Protein AF-A0A9N9KKI7-F1 (afdb_monomer)

Sequence (75 aa):
MEGKALKGANEVASIIHLFLTSIAGDAKKIRLWANNCGGQNKNTCLLWYFLWTCHTQIFQEIEYRFQIKGHTRNS

Foldseek 3Di:
DPPDPPDFQVRLLVVVVCCLPPPCPQAQEDEAEDEPDCGHQVDPVNVVVVVVCCVVSVHVYYHYHYDDPDPDPPD

Solvent-accessible surface area (backbone atoms only — not comparable to full-atom values): 4662 Å² total; per-residue (Å²): 131,84,76,80,70,93,56,49,40,64,56,47,44,52,52,52,50,51,42,57,73,73,65,48,66,87,57,41,65,49,81,45,81,39,65,71,42,52,72,39,64,62,37,70,67,55,53,51,49,55,51,49,38,39,73,71,60,66,24,80,42,78,46,80,44,64,48,75,87,84,77,77,79,87,120

Mean predicted aligned error: 7.78 Å

InterPro domains:
  IPR057191 Domain of unknown function DUF7869 [PF25273] (11-73)

Structure (mmCIF, N/CA/C/O backbone):
dat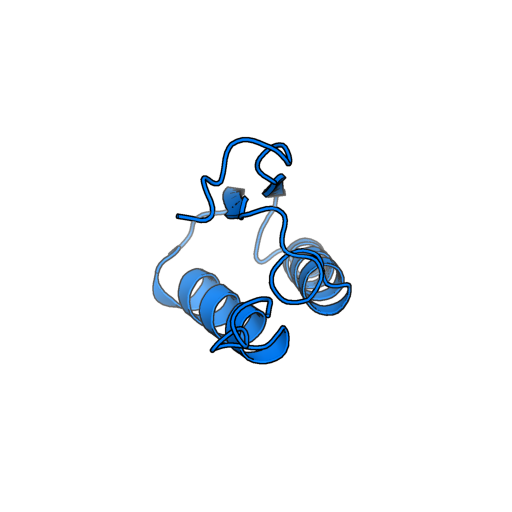a_AF-A0A9N9KKI7-F1
#
_entry.id   AF-A0A9N9KKI7-F1
#
loop_
_atom_site.group_PDB
_atom_site.id
_atom_site.type_symbol
_atom_site.label_atom_id
_atom_site.label_alt_id
_atom_site.label_comp_id
_atom_site.label_asym_id
_atom_site.label_entity_id
_atom_site.label_seq_id
_atom_site.pdbx_PDB_ins_code
_atom_site.Cartn_x
_atom_site.Cartn_y
_atom_site.Cartn_z
_atom_site.occupancy
_atom_site.B_iso_or_equiv
_atom_site.auth_seq_id
_atom_site.auth_comp_id
_atom_site.auth_asym_id
_atom_site.auth_atom_id
_atom_site.pdbx_PDB_model_num
ATOM 1 N N . MET A 1 1 ? 22.608 6.249 -18.761 1.00 35.31 1 MET A N 1
ATOM 2 C CA . MET A 1 1 ? 22.702 5.444 -17.526 1.00 35.31 1 MET A CA 1
ATOM 3 C C . MET A 1 1 ? 21.512 5.819 -16.667 1.00 35.31 1 MET A C 1
ATOM 5 O O . MET A 1 1 ? 21.441 6.962 -16.238 1.00 35.31 1 MET A O 1
ATOM 9 N N . GLU A 1 2 ? 20.533 4.925 -16.521 1.00 38.16 2 GLU A N 1
ATOM 10 C CA . GLU A 1 2 ? 19.417 5.148 -15.596 1.00 38.16 2 GLU A CA 1
ATOM 11 C C . GLU A 1 2 ? 19.984 5.309 -14.183 1.00 38.16 2 GLU A C 1
ATOM 13 O O . GLU A 1 2 ? 20.806 4.504 -13.739 1.00 38.16 2 GLU A O 1
ATOM 18 N N . GLY A 1 3 ? 19.612 6.407 -13.522 1.00 40.81 3 GLY A N 1
ATOM 19 C CA . GLY A 1 3 ? 20.096 6.744 -12.192 1.00 40.81 3 GLY A CA 1
ATOM 20 C C . GLY A 1 3 ? 19.860 5.578 -11.243 1.00 40.81 3 GLY A C 1
ATOM 21 O O . GLY A 1 3 ? 18.740 5.084 -11.121 1.00 40.81 3 GLY A O 1
ATOM 22 N N . LYS A 1 4 ? 20.930 5.129 -10.586 1.00 41.53 4 LYS A N 1
ATOM 23 C CA . LYS A 1 4 ? 20.880 4.128 -9.524 1.00 41.53 4 LYS A CA 1
ATOM 24 C C . LYS A 1 4 ? 19.816 4.576 -8.521 1.00 41.53 4 LYS A C 1
ATOM 26 O O . LYS A 1 4 ? 20.000 5.574 -7.828 1.00 41.53 4 LYS A O 1
ATOM 31 N N . ALA A 1 5 ? 18.680 3.885 -8.509 1.00 51.72 5 ALA A N 1
ATOM 32 C CA . ALA A 1 5 ? 17.592 4.153 -7.587 1.00 51.72 5 ALA A CA 1
ATOM 33 C C . ALA A 1 5 ? 18.157 4.115 -6.159 1.00 51.72 5 ALA A C 1
ATOM 35 O O . ALA A 1 5 ? 18.588 3.065 -5.694 1.00 51.72 5 ALA A O 1
ATOM 36 N N . LEU A 1 6 ? 18.194 5.264 -5.476 1.00 54.56 6 LEU A N 1
ATOM 37 C CA . LEU A 1 6 ? 18.808 5.411 -4.145 1.00 54.56 6 LEU A CA 1
ATOM 38 C C . LEU A 1 6 ? 18.116 4.5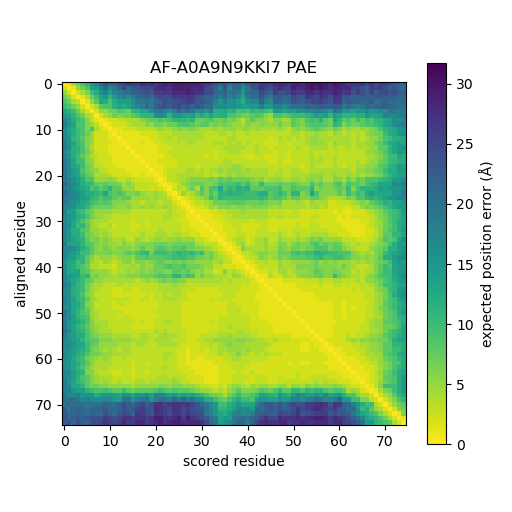71 -3.054 1.00 54.56 6 LEU A C 1
ATOM 40 O O . LEU A 1 6 ? 18.610 4.488 -1.936 1.00 54.56 6 LEU A O 1
ATOM 44 N N . LYS A 1 7 ? 16.957 3.980 -3.366 1.00 62.41 7 LYS A N 1
ATOM 45 C CA . LYS A 1 7 ? 16.138 3.145 -2.483 1.00 62.41 7 LYS A CA 1
ATOM 46 C C . LYS A 1 7 ? 15.610 1.961 -3.287 1.00 62.41 7 LYS A C 1
ATOM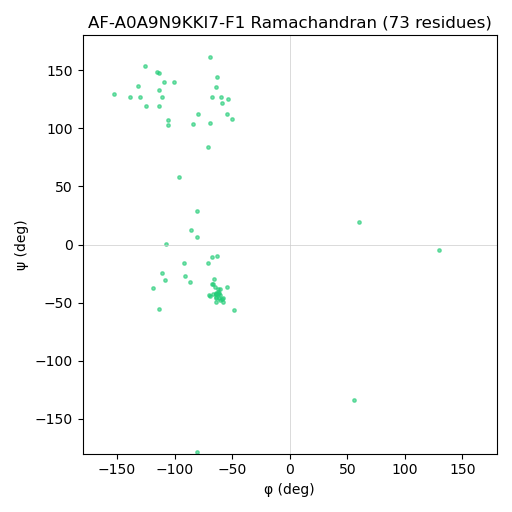 48 O O . LYS A 1 7 ? 15.026 2.183 -4.351 1.00 62.41 7 LYS A O 1
ATOM 53 N N . GLY A 1 8 ? 15.820 0.742 -2.810 1.00 68.94 8 GLY A N 1
ATOM 54 C CA . GLY A 1 8 ? 15.256 -0.469 -3.394 1.00 68.94 8 GLY A CA 1
ATOM 55 C C . GLY A 1 8 ? 13.802 -0.699 -2.976 1.00 68.94 8 GLY A C 1
ATOM 56 O O . GLY A 1 8 ? 13.189 0.091 -2.256 1.00 68.94 8 GLY A O 1
ATOM 57 N N . ALA A 1 9 ? 13.235 -1.805 -3.457 1.00 71.94 9 ALA A N 1
ATOM 58 C CA . ALA A 1 9 ? 11.877 -2.245 -3.138 1.00 71.94 9 ALA A CA 1
ATOM 59 C C . ALA A 1 9 ? 11.616 -2.370 -1.624 1.00 71.94 9 ALA A C 1
ATOM 61 O O . ALA A 1 9 ? 10.522 -2.049 -1.155 1.00 71.94 9 ALA A O 1
ATOM 62 N N . ASN A 1 10 ? 12.624 -2.810 -0.865 1.00 76.25 10 ASN A N 1
ATOM 63 C CA . ASN A 1 10 ? 12.516 -3.039 0.574 1.00 76.25 10 ASN A CA 1
ATOM 64 C C . ASN A 1 10 ? 12.398 -1.719 1.340 1.00 76.25 10 ASN A C 1
ATOM 66 O O . ASN A 1 10 ? 11.540 -1.577 2.205 1.00 76.25 10 ASN A O 1
ATOM 70 N N . GLU A 1 11 ? 13.195 -0.722 0.970 1.00 82.44 11 GLU A N 1
ATOM 71 C CA . GLU A 1 11 ? 13.173 0.603 1.581 1.00 82.44 11 GLU A CA 1
ATOM 72 C C . GLU A 1 11 ? 11.838 1.313 1.330 1.00 82.44 11 GLU A C 1
ATOM 74 O O . GLU A 1 11 ? 11.324 1.996 2.218 1.00 82.44 11 GLU A O 1
ATOM 79 N N . VAL A 1 12 ? 11.242 1.128 0.145 1.00 85.00 12 VAL A N 1
ATOM 80 C CA . VAL A 1 12 ? 9.894 1.640 -0.151 1.00 85.00 12 VAL A CA 1
ATOM 81 C C . VAL A 1 12 ? 8.852 0.965 0.741 1.00 85.00 12 VAL A C 1
ATOM 83 O O . VAL A 1 12 ? 8.027 1.660 1.335 1.00 85.00 12 VAL A O 1
ATOM 86 N N . ALA A 1 13 ? 8.905 -0.361 0.884 1.00 84.50 13 ALA A N 1
ATOM 87 C CA . ALA A 1 13 ? 7.990 -1.101 1.751 1.00 84.50 13 ALA A CA 1
ATOM 88 C C . ALA A 1 13 ? 8.093 -0.662 3.217 1.00 84.50 13 ALA A C 1
ATOM 90 O O . ALA A 1 13 ? 7.066 -0.411 3.846 1.00 84.50 13 ALA A O 1
ATOM 91 N N . SER A 1 14 ? 9.308 -0.478 3.741 1.00 86.25 14 SER A N 1
ATOM 92 C CA . SER A 1 14 ? 9.518 0.001 5.111 1.00 86.25 14 SER A CA 1
ATOM 93 C C . SER A 1 14 ? 8.956 1.406 5.338 1.00 86.25 14 SER A C 1
ATOM 95 O O . SER A 1 14 ? 8.309 1.64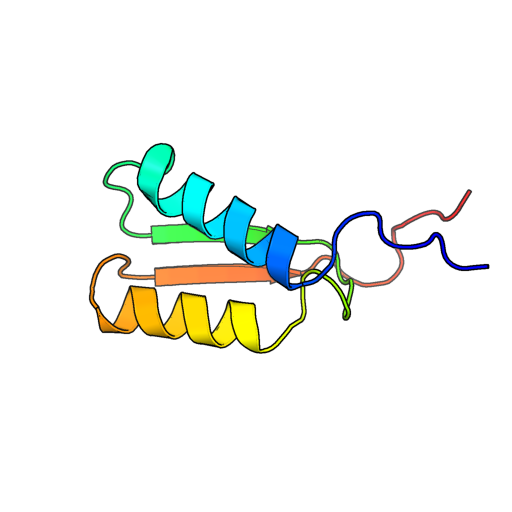7 6.356 1.00 86.25 14 SER A O 1
ATOM 97 N N . ILE A 1 15 ? 9.149 2.331 4.391 1.00 87.31 15 ILE A N 1
ATOM 98 C CA . ILE A 1 15 ? 8.611 3.699 4.499 1.00 87.31 15 ILE A CA 1
ATOM 99 C C . ILE A 1 15 ? 7.081 3.691 4.444 1.00 87.31 15 ILE A C 1
ATOM 101 O O . ILE A 1 15 ? 6.435 4.387 5.227 1.00 87.31 15 ILE A O 1
ATOM 105 N N . ILE A 1 16 ? 6.495 2.897 3.546 1.00 87.38 16 ILE A N 1
ATOM 106 C CA . ILE A 1 16 ? 5.039 2.761 3.452 1.00 87.38 16 ILE A CA 1
ATOM 107 C C . ILE A 1 16 ? 4.478 2.147 4.736 1.00 87.38 16 ILE A C 1
ATOM 109 O O . ILE A 1 16 ? 3.486 2.648 5.256 1.00 87.38 16 ILE A O 1
ATOM 113 N N . HIS A 1 17 ? 5.123 1.119 5.288 1.00 87.75 17 HIS A N 1
ATOM 114 C CA . HIS A 1 17 ? 4.716 0.534 6.561 1.00 87.75 17 HIS A CA 1
ATOM 115 C C . HIS A 1 17 ? 4.719 1.572 7.687 1.00 87.75 17 HIS A C 1
ATOM 117 O O . HIS A 1 17 ? 3.703 1.730 8.358 1.00 87.75 17 HIS A O 1
ATOM 123 N N . LEU A 1 18 ? 5.810 2.331 7.836 1.00 88.62 18 LEU A N 1
ATOM 124 C CA . LEU A 1 18 ? 5.915 3.392 8.839 1.00 88.62 18 LEU A CA 1
ATOM 125 C C . LEU A 1 18 ? 4.808 4.444 8.680 1.00 88.62 18 LEU A C 1
ATOM 127 O O . LEU A 1 18 ? 4.170 4.824 9.659 1.00 88.62 18 LEU A O 1
ATOM 131 N N . PHE A 1 19 ? 4.553 4.902 7.452 1.00 87.19 19 PHE A N 1
ATOM 132 C CA . PHE A 1 19 ? 3.483 5.862 7.180 1.00 87.19 19 PHE A CA 1
ATOM 133 C C . PHE A 1 19 ? 2.115 5.317 7.610 1.00 87.19 19 PHE A C 1
ATOM 135 O O . PHE A 1 19 ? 1.356 5.999 8.297 1.00 87.19 19 PHE A O 1
ATOM 142 N N . LEU A 1 20 ? 1.815 4.073 7.240 1.00 83.94 20 LEU A N 1
ATOM 143 C CA . LEU A 1 20 ? 0.529 3.444 7.516 1.00 83.94 20 LEU A CA 1
ATOM 144 C C . LEU A 1 20 ? 0.298 3.179 9.007 1.00 83.94 20 LEU A C 1
ATOM 146 O O . LEU A 1 20 ? -0.837 3.275 9.457 1.00 83.94 20 LEU A O 1
ATOM 150 N N . THR A 1 21 ? 1.341 2.859 9.773 1.00 82.62 21 THR A N 1
ATOM 151 C CA . THR A 1 21 ? 1.205 2.541 11.204 1.00 82.62 21 THR A CA 1
ATOM 152 C C . THR A 1 21 ? 1.352 3.750 12.117 1.00 82.62 21 THR A C 1
ATOM 154 O O . THR A 1 21 ? 0.801 3.743 13.212 1.00 82.62 21 THR A O 1
ATOM 157 N N . SER A 1 22 ? 2.091 4.778 11.693 1.00 83.19 22 SER A N 1
ATOM 158 C CA . SER A 1 22 ? 2.445 5.912 12.561 1.00 83.19 22 SER A CA 1
ATOM 159 C C . SER A 1 22 ? 1.759 7.219 12.180 1.00 83.19 22 SER A C 1
ATOM 161 O O . SER A 1 22 ? 1.635 8.103 13.021 1.00 83.19 22 SER A O 1
ATOM 163 N N . ILE A 1 23 ? 1.345 7.373 10.918 1.00 80.25 23 ILE A N 1
ATOM 164 C CA . ILE A 1 23 ? 0.852 8.656 10.389 1.00 80.25 23 ILE A CA 1
ATOM 165 C C . ILE A 1 23 ? -0.597 8.552 9.915 1.00 80.25 23 ILE A C 1
ATOM 167 O O . ILE A 1 23 ? -1.370 9.481 10.125 1.00 80.25 23 ILE A O 1
ATOM 171 N N . ALA A 1 24 ? -0.995 7.429 9.311 1.00 77.94 24 ALA A N 1
ATOM 172 C CA . ALA A 1 24 ? -2.353 7.259 8.792 1.00 77.94 24 ALA A CA 1
ATOM 173 C C . ALA A 1 24 ? -3.441 7.192 9.888 1.00 77.94 24 ALA A C 1
ATOM 175 O O . ALA A 1 24 ? -4.625 7.291 9.567 1.00 77.94 24 ALA A O 1
ATOM 176 N N . GLY A 1 25 ? -3.056 7.069 11.166 1.00 78.94 25 GLY A N 1
ATOM 177 C CA . GLY A 1 25 ? -3.980 7.033 12.301 1.00 78.94 25 GLY A CA 1
ATOM 178 C C . GLY A 1 25 ? -5.023 5.923 12.154 1.00 78.94 25 GLY A C 1
ATOM 179 O O . GLY A 1 25 ? -4.696 4.809 11.752 1.00 78.94 25 GLY A O 1
ATOM 180 N N . ASP A 1 26 ? -6.292 6.249 12.415 1.00 81.69 26 ASP A N 1
ATOM 181 C CA . ASP A 1 26 ? -7.423 5.314 12.305 1.00 81.69 26 ASP A CA 1
ATOM 182 C C . ASP A 1 26 ? -8.024 5.220 10.890 1.00 81.69 26 ASP A C 1
ATOM 184 O O . ASP A 1 26 ? -9.117 4.673 10.702 1.00 81.69 26 ASP A O 1
ATOM 188 N N . ALA A 1 27 ? -7.348 5.761 9.870 1.00 85.94 27 ALA A N 1
ATOM 189 C CA . ALA A 1 27 ? -7.848 5.716 8.502 1.00 85.94 27 ALA A CA 1
ATOM 190 C C . ALA A 1 27 ? -8.055 4.263 8.049 1.00 85.94 27 ALA A C 1
ATOM 192 O O . ALA A 1 27 ? -7.124 3.468 8.006 1.00 85.94 27 ALA A O 1
ATOM 193 N N . LYS A 1 28 ? -9.284 3.910 7.659 1.00 89.06 28 LYS A N 1
ATOM 194 C CA . LYS A 1 28 ? -9.616 2.565 7.153 1.00 89.06 28 LYS A CA 1
ATOM 195 C C . LYS A 1 28 ? -9.514 2.433 5.640 1.00 89.06 28 LYS A C 1
ATOM 197 O O . LYS A 1 28 ? -9.469 1.316 5.133 1.00 89.06 28 LYS A O 1
ATOM 202 N N . LYS A 1 29 ? -9.463 3.553 4.922 1.00 92.56 29 LYS A N 1
ATOM 203 C CA . LYS A 1 29 ? -9.365 3.593 3.462 1.00 92.56 29 LYS A CA 1
ATOM 204 C C . LYS A 1 29 ? -8.242 4.519 3.052 1.00 92.56 29 LYS A C 1
ATOM 206 O O . LYS A 1 29 ? -8.215 5.669 3.490 1.00 92.56 29 LYS A O 1
ATOM 211 N N . ILE A 1 30 ? -7.325 4.030 2.224 1.00 91.06 30 ILE A N 1
ATOM 212 C CA . ILE A 1 30 ? -6.132 4.787 1.841 1.00 91.06 30 ILE A CA 1
ATOM 213 C C . ILE A 1 30 ? -5.938 4.741 0.334 1.00 91.06 30 ILE A C 1
ATOM 215 O O . ILE A 1 30 ? -6.046 3.695 -0.301 1.00 91.06 30 ILE A O 1
ATOM 219 N N . ARG A 1 31 ? -5.608 5.904 -0.230 1.00 92.88 31 ARG A N 1
ATOM 220 C CA . ARG A 1 31 ? -5.240 6.075 -1.632 1.00 92.88 31 ARG A CA 1
ATOM 221 C C . ARG A 1 31 ? -3.780 6.492 -1.723 1.00 92.88 31 ARG A C 1
ATOM 223 O O . ARG A 1 31 ? -3.403 7.551 -1.227 1.00 92.88 31 ARG A O 1
ATOM 230 N N . LEU A 1 32 ? -2.975 5.670 -2.381 1.00 90.75 32 LEU A N 1
ATOM 231 C CA . LEU A 1 32 ? -1.545 5.881 -2.572 1.00 90.75 32 LEU A CA 1
ATOM 232 C C . LEU A 1 32 ? -1.254 6.113 -4.056 1.00 90.75 32 LEU A C 1
ATOM 234 O O . LEU A 1 32 ? -1.710 5.358 -4.913 1.00 90.75 32 LEU A O 1
ATOM 238 N N . TRP A 1 33 ? -0.458 7.138 -4.354 1.00 90.06 33 TRP A N 1
ATOM 239 C CA . TRP A 1 33 ? 0.020 7.429 -5.704 1.00 90.06 33 TRP A CA 1
ATOM 240 C C . TRP A 1 33 ? 1.517 7.161 -5.787 1.00 90.06 33 TRP A C 1
ATOM 242 O O . TRP A 1 33 ? 2.291 7.707 -5.003 1.00 90.06 33 TRP A O 1
ATOM 252 N N . ALA A 1 34 ? 1.930 6.351 -6.755 1.00 87.94 34 ALA A N 1
ATOM 253 C CA . ALA A 1 34 ? 3.330 6.046 -7.003 1.00 87.94 34 ALA A CA 1
ATOM 254 C C . ALA A 1 34 ? 3.738 6.328 -8.450 1.00 87.94 34 ALA A C 1
ATOM 256 O O . ALA A 1 34 ? 2.938 6.267 -9.389 1.00 87.94 34 ALA A O 1
ATOM 257 N N . ASN A 1 35 ? 5.027 6.610 -8.642 1.00 85.38 35 ASN A N 1
ATOM 258 C CA . ASN A 1 35 ? 5.606 6.628 -9.978 1.00 85.38 35 ASN A CA 1
ATOM 259 C C . ASN A 1 35 ? 5.655 5.191 -10.553 1.00 85.38 35 ASN A C 1
ATOM 261 O O . ASN A 1 35 ? 5.576 4.197 -9.829 1.00 85.38 35 ASN A O 1
ATOM 265 N N . ASN A 1 36 ? 5.785 5.063 -11.872 1.00 83.19 36 ASN A N 1
ATOM 266 C CA . ASN A 1 36 ? 5.708 3.779 -12.583 1.00 83.19 36 ASN A CA 1
ATOM 267 C C . ASN A 1 36 ? 7.014 2.950 -12.530 1.00 83.19 36 ASN A C 1
ATOM 269 O O . ASN A 1 36 ? 7.335 2.215 -13.464 1.00 83.19 36 ASN A O 1
ATOM 273 N N . CYS A 1 37 ? 7.816 3.099 -11.476 1.00 81.06 37 CYS A N 1
ATOM 274 C CA . CYS A 1 37 ? 9.103 2.420 -11.370 1.00 81.06 37 CYS A CA 1
ATOM 275 C C . CYS A 1 37 ? 8.921 0.957 -10.929 1.00 81.06 37 CYS A C 1
ATOM 277 O O . CYS A 1 37 ? 8.555 0.691 -9.782 1.00 81.06 37 CYS A O 1
ATOM 279 N N . GLY A 1 38 ? 9.221 0.021 -11.837 1.00 73.44 38 GLY A N 1
ATOM 280 C CA . GLY A 1 38 ? 9.227 -1.433 -11.611 1.00 73.44 38 GLY A CA 1
ATOM 281 C C . GLY A 1 38 ? 9.977 -1.850 -10.349 1.00 73.44 38 GLY A C 1
ATOM 282 O O . GLY A 1 38 ? 9.412 -2.461 -9.450 1.00 73.44 38 GLY A O 1
ATOM 283 N N . GLY A 1 39 ? 11.248 -1.457 -10.262 1.00 72.62 39 GLY A N 1
ATOM 284 C CA . GLY A 1 39 ? 12.144 -1.900 -9.191 1.00 72.62 39 GLY A CA 1
ATOM 285 C C . GLY A 1 39 ? 11.840 -1.325 -7.807 1.00 72.62 39 GLY A C 1
ATOM 286 O O . GLY A 1 39 ? 12.342 -1.847 -6.819 1.00 72.62 39 GLY A O 1
ATOM 287 N N . GLN A 1 40 ? 11.035 -0.264 -7.716 1.00 77.06 40 GLN A N 1
ATOM 288 C CA . GLN A 1 40 ? 10.770 0.430 -6.452 1.00 77.06 40 GLN A CA 1
ATOM 289 C C . GLN A 1 40 ? 9.317 0.276 -6.015 1.00 77.06 40 GLN A C 1
ATOM 291 O O . GLN A 1 40 ? 9.046 -0.210 -4.923 1.00 77.06 40 GLN A O 1
ATOM 296 N N . ASN A 1 41 ? 8.386 0.654 -6.887 1.00 82.94 41 ASN A N 1
ATOM 297 C CA . ASN A 1 41 ? 6.980 0.837 -6.540 1.00 82.94 41 ASN A CA 1
ATOM 298 C C . ASN A 1 41 ? 6.082 -0.258 -7.128 1.00 82.94 41 ASN A C 1
ATOM 300 O O . ASN A 1 41 ? 5.088 -0.643 -6.525 1.00 82.94 41 ASN A O 1
ATOM 304 N N . LYS A 1 42 ? 6.444 -0.823 -8.283 1.00 81.75 42 LYS A N 1
ATOM 305 C CA . LYS A 1 42 ? 5.737 -1.960 -8.895 1.00 81.75 42 LYS A CA 1
ATOM 306 C C . LYS A 1 42 ? 6.403 -3.287 -8.544 1.00 81.75 42 LYS A C 1
ATOM 308 O O . LYS A 1 42 ? 6.812 -4.037 -9.425 1.00 81.75 42 LYS A O 1
ATOM 313 N N . ASN A 1 43 ? 6.506 -3.568 -7.249 1.00 82.75 43 ASN A N 1
ATOM 314 C CA . ASN A 1 43 ? 7.081 -4.815 -6.764 1.00 82.75 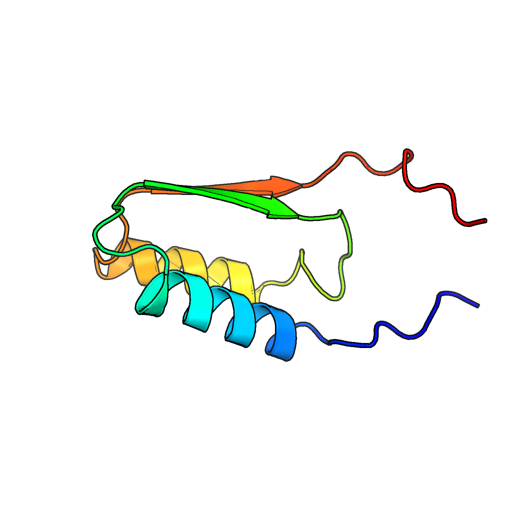43 ASN A CA 1
ATOM 315 C C . ASN A 1 43 ? 6.023 -5.691 -6.068 1.00 82.75 43 ASN A C 1
ATOM 317 O O . ASN A 1 43 ? 5.088 -5.195 -5.438 1.00 82.75 43 ASN A O 1
ATOM 321 N N . THR A 1 44 ? 6.182 -7.010 -6.186 1.00 86.25 44 THR A N 1
ATOM 322 C CA . THR A 1 44 ? 5.240 -8.004 -5.649 1.00 86.25 44 THR A CA 1
ATOM 323 C C . THR A 1 44 ? 5.185 -8.003 -4.119 1.00 86.25 44 THR A C 1
ATOM 325 O O . THR A 1 44 ? 4.134 -8.278 -3.550 1.00 86.25 44 THR A O 1
ATOM 328 N N . CYS A 1 45 ? 6.282 -7.646 -3.444 1.00 86.38 45 CYS A N 1
ATOM 329 C CA . CYS A 1 45 ? 6.342 -7.562 -1.982 1.00 86.38 45 CYS A CA 1
ATOM 330 C C . CYS A 1 45 ? 5.352 -6.517 -1.433 1.00 86.38 45 CYS A C 1
ATOM 332 O O . CYS A 1 45 ? 4.571 -6.826 -0.538 1.00 86.38 45 CYS A O 1
ATOM 334 N N . LEU A 1 46 ? 5.300 -5.321 -2.032 1.00 88.12 46 LEU A N 1
ATOM 335 C CA . LEU A 1 46 ? 4.343 -4.269 -1.674 1.00 88.12 46 LEU A CA 1
ATOM 336 C C . LEU A 1 46 ? 2.892 -4.703 -1.889 1.00 88.12 46 LEU A C 1
ATOM 338 O O . LEU A 1 46 ? 2.044 -4.436 -1.043 1.00 88.12 46 LEU A O 1
ATOM 342 N N . LEU A 1 47 ? 2.607 -5.392 -2.996 1.00 89.88 47 LEU A N 1
ATOM 343 C CA . LEU A 1 47 ? 1.259 -5.895 -3.274 1.00 89.88 47 LEU A CA 1
ATOM 344 C C . LEU A 1 47 ? 0.818 -6.934 -2.235 1.00 89.88 47 LEU A C 1
ATOM 346 O O . LEU A 1 47 ? -0.292 -6.834 -1.717 1.00 89.88 47 LEU A O 1
ATOM 350 N N . TRP A 1 48 ? 1.689 -7.887 -1.886 1.00 92.06 48 TRP A N 1
ATOM 351 C CA . TRP A 1 48 ? 1.413 -8.855 -0.818 1.00 92.06 48 TRP A CA 1
ATOM 352 C C . TRP A 1 48 ? 1.225 -8.185 0.535 1.00 92.06 48 TRP A C 1
ATOM 354 O O . TRP A 1 48 ? 0.315 -8.548 1.277 1.00 92.06 48 TRP A O 1
ATOM 364 N N . TYR A 1 49 ? 2.048 -7.186 0.839 1.00 90.81 49 TYR A N 1
ATOM 365 C CA . TYR A 1 49 ? 1.923 -6.413 2.062 1.00 90.81 49 TYR A CA 1
ATOM 366 C C . TYR A 1 49 ? 0.562 -5.701 2.145 1.00 90.81 49 TYR A C 1
ATOM 368 O O . TYR A 1 49 ? -0.127 -5.838 3.153 1.00 90.81 49 TYR A O 1
ATOM 376 N N . PHE A 1 50 ? 0.115 -5.021 1.082 1.00 92.06 50 PHE A N 1
ATOM 377 C CA . PHE A 1 50 ? -1.216 -4.398 1.049 1.00 92.06 50 PHE A CA 1
ATOM 378 C C . PHE A 1 50 ? -2.353 -5.413 1.161 1.00 92.06 50 PHE A C 1
ATOM 380 O O . PHE A 1 50 ? -3.349 -5.160 1.835 1.00 92.06 50 PHE A O 1
ATOM 387 N N . LEU A 1 51 ? -2.214 -6.576 0.527 1.00 93.75 51 LEU A N 1
ATOM 388 C CA . LEU A 1 51 ? -3.212 -7.632 0.649 1.00 93.75 51 LEU A CA 1
ATOM 389 C C . LEU A 1 51 ? -3.302 -8.147 2.091 1.00 93.75 51 LEU A C 1
ATOM 391 O O . LEU A 1 51 ? -4.403 -8.328 2.610 1.00 93.75 51 LEU A O 1
ATOM 395 N N . TRP A 1 52 ? -2.160 -8.343 2.752 1.00 93.38 52 TRP A N 1
ATOM 396 C CA . TRP A 1 52 ? -2.099 -8.793 4.141 1.00 93.38 52 TRP A CA 1
ATOM 397 C C . TRP A 1 52 ? -2.721 -7.781 5.109 1.00 93.38 52 TRP A C 1
ATOM 399 O O . TRP A 1 52 ? -3.473 -8.180 6.002 1.00 93.38 52 TRP A O 1
ATOM 409 N N . THR A 1 53 ? -2.480 -6.480 4.927 1.00 90.75 53 THR A N 1
ATOM 410 C CA . THR A 1 53 ? -3.079 -5.454 5.798 1.00 90.75 53 THR A CA 1
ATOM 411 C C . THR A 1 53 ? -4.598 -5.363 5.635 1.00 90.75 53 THR A C 1
ATOM 413 O O . THR A 1 53 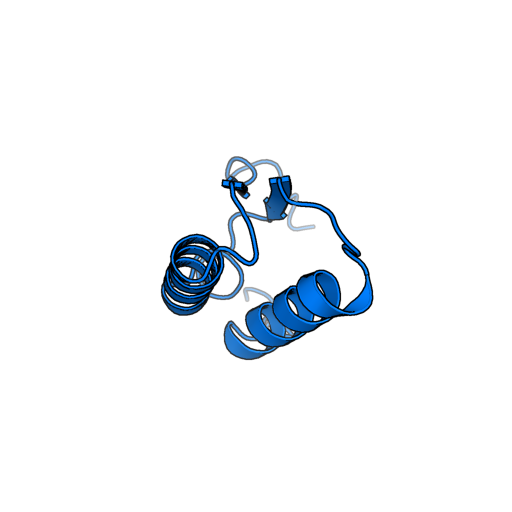? -5.307 -5.153 6.621 1.00 90.75 53 THR A O 1
ATOM 416 N N . CYS A 1 54 ? -5.120 -5.583 4.425 1.00 92.19 54 CYS A N 1
ATOM 417 C CA . CYS A 1 54 ? -6.560 -5.714 4.202 1.00 92.19 54 CYS A CA 1
ATOM 418 C C . CYS A 1 54 ? -7.119 -7.006 4.816 1.00 92.19 54 CYS A C 1
ATOM 420 O O . CYS A 1 54 ? -8.148 -6.995 5.491 1.00 92.19 54 CYS A O 1
ATOM 422 N N . HIS A 1 55 ? -6.427 -8.132 4.629 1.00 94.31 55 HIS A N 1
ATOM 423 C CA . HIS A 1 55 ? -6.851 -9.426 5.167 1.00 94.31 55 HIS A CA 1
ATOM 424 C C . HIS A 1 55 ? -6.934 -9.417 6.702 1.00 94.31 55 HIS A C 1
ATOM 426 O O . HIS A 1 55 ? -7.882 -9.943 7.275 1.00 94.31 55 HIS A O 1
ATOM 432 N N . THR A 1 56 ? -5.992 -8.744 7.362 1.00 91.56 56 THR A N 1
ATOM 433 C CA . THR A 1 56 ? -5.956 -8.571 8.825 1.00 91.56 56 THR A CA 1
ATOM 434 C C . THR A 1 56 ? -6.871 -7.456 9.343 1.00 91.56 56 THR A C 1
ATOM 436 O O . THR A 1 56 ? -6.852 -7.158 10.534 1.00 91.56 56 THR A O 1
ATOM 439 N N . GLN A 1 57 ? -7.693 -6.848 8.476 1.00 89.31 57 GLN A N 1
ATOM 440 C CA . GLN A 1 57 ? -8.654 -5.788 8.818 1.00 89.31 57 GLN A CA 1
ATOM 441 C C . GLN A 1 57 ? -8.012 -4.524 9.420 1.00 89.31 57 GLN A C 1
ATOM 443 O O . GLN A 1 57 ? -8.691 -3.695 10.038 1.00 89.31 57 GLN A O 1
ATOM 448 N N . ILE A 1 58 ? -6.705 -4.334 9.206 1.00 87.94 58 ILE A N 1
ATOM 449 C CA . ILE A 1 58 ? -6.014 -3.087 9.552 1.00 87.94 58 ILE A CA 1
ATOM 450 C C . ILE A 1 58 ? -6.596 -1.966 8.684 1.00 87.94 58 ILE A C 1
ATOM 452 O O . ILE A 1 58 ? -7.061 -0.949 9.207 1.00 87.94 58 ILE A O 1
ATOM 456 N N . PHE A 1 59 ? -6.672 -2.221 7.374 1.00 90.25 59 PHE A N 1
ATOM 457 C CA . PHE A 1 59 ? -7.365 -1.387 6.395 1.00 90.25 59 PHE A CA 1
ATOM 458 C C . PHE A 1 59 ? -8.539 -2.152 5.781 1.00 90.25 59 PHE A C 1
ATOM 460 O O . PHE A 1 59 ? -8.502 -3.369 5.644 1.00 90.25 59 PHE A O 1
ATOM 467 N N . GLN A 1 60 ? -9.593 -1.435 5.407 1.00 92.62 60 GLN A N 1
ATOM 468 C CA . GLN A 1 60 ? -10.712 -1.982 4.638 1.00 92.62 60 GLN A CA 1
ATOM 469 C C . GLN A 1 60 ? -10.439 -1.913 3.135 1.00 92.62 60 GLN A C 1
ATOM 471 O O . GLN A 1 60 ? -10.915 -2.753 2.378 1.00 92.62 60 GLN A O 1
ATOM 476 N N . GLU A 1 61 ? -9.698 -0.893 2.697 1.00 93.50 61 GLU A N 1
ATOM 477 C CA . GLU A 1 61 ? -9.478 -0.626 1.280 1.00 93.50 61 GLU A CA 1
ATOM 478 C C . GLU A 1 61 ? -8.148 0.103 1.067 1.00 93.50 61 GLU A C 1
ATOM 480 O O . GLU A 1 61 ? -7.878 1.127 1.704 1.00 93.50 61 GLU A O 1
ATOM 485 N N . ILE A 1 62 ? -7.331 -0.407 0.145 1.00 93.31 62 ILE A N 1
ATOM 486 C CA . ILE A 1 62 ? -6.111 0.258 -0.315 1.00 93.31 62 ILE A CA 1
ATOM 487 C C . ILE A 1 62 ? -6.183 0.403 -1.828 1.00 93.31 62 ILE A C 1
ATOM 489 O O . ILE A 1 62 ? -6.227 -0.579 -2.567 1.00 93.31 62 ILE A O 1
ATOM 493 N N . GLU A 1 63 ? -6.146 1.645 -2.286 1.00 94.62 63 GLU A N 1
ATOM 494 C CA . GLU A 1 63 ? -6.134 1.983 -3.698 1.00 94.62 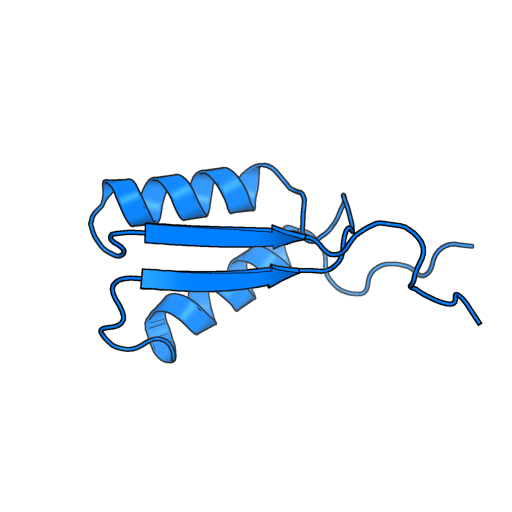63 GLU A CA 1
ATOM 495 C C . GLU A 1 63 ? -4.727 2.449 -4.092 1.00 94.62 63 GLU A C 1
ATOM 497 O O . GLU A 1 63 ? -4.295 3.545 -3.725 1.00 94.62 63 GLU A O 1
ATOM 502 N N . TYR A 1 64 ? -3.994 1.606 -4.825 1.00 92.75 64 TYR A N 1
ATOM 503 C CA . TYR A 1 64 ? -2.618 1.891 -5.234 1.00 92.75 64 TYR A CA 1
ATOM 504 C C . TYR A 1 64 ? -2.542 2.262 -6.717 1.00 92.75 64 TYR A C 1
ATOM 506 O O . TYR A 1 64 ? -2.637 1.407 -7.599 1.00 92.75 64 TYR A O 1
ATOM 514 N N . ARG A 1 65 ? -2.399 3.561 -7.000 1.00 92.06 65 ARG A N 1
ATOM 515 C CA . ARG A 1 65 ? -2.387 4.120 -8.357 1.00 92.06 65 ARG A CA 1
ATOM 516 C C . ARG A 1 65 ? -0.972 4.398 -8.833 1.00 92.06 65 ARG A C 1
ATOM 518 O O . ARG A 1 65 ? -0.153 4.954 -8.106 1.00 92.06 65 ARG A O 1
ATOM 525 N N . PHE A 1 66 ? -0.724 4.103 -10.105 1.00 89.44 66 PHE A N 1
ATOM 526 C CA . PHE A 1 66 ? 0.535 4.422 -10.766 1.00 89.44 66 PHE A CA 1
ATOM 527 C C . PHE A 1 66 ? 0.350 5.539 -11.781 1.00 89.44 66 PHE A C 1
ATOM 529 O O . PHE A 1 66 ? -0.618 5.549 -12.539 1.00 89.44 66 PHE A O 1
ATOM 536 N N . GLN A 1 67 ? 1.316 6.451 -11.836 1.00 85.44 67 GLN A N 1
ATOM 537 C CA . GLN A 1 67 ? 1.381 7.445 -12.903 1.00 85.44 67 GLN A CA 1
ATOM 538 C C . GLN A 1 67 ? 1.584 6.769 -14.269 1.00 85.44 67 GLN A C 1
ATOM 540 O O . GLN A 1 67 ? 2.296 5.767 -14.393 1.00 85.44 67 GLN A O 1
ATOM 545 N N . ILE A 1 68 ? 0.966 7.326 -15.312 1.00 81.06 68 ILE A N 1
ATOM 546 C CA . ILE A 1 68 ? 1.133 6.852 -16.691 1.00 81.06 68 ILE A CA 1
ATOM 547 C C . ILE A 1 68 ? 2.596 7.067 -17.111 1.00 81.06 68 ILE A C 1
ATOM 549 O O . ILE A 1 68 ? 3.198 8.103 -16.822 1.00 81.06 68 ILE A O 1
ATOM 553 N N . LYS A 1 69 ? 3.198 6.063 -17.762 1.00 68.12 69 LYS A N 1
ATOM 554 C CA . LYS A 1 69 ? 4.582 6.145 -18.259 1.00 68.12 69 LYS A CA 1
ATOM 555 C C . LYS A 1 69 ? 4.628 7.183 -19.393 1.00 68.12 69 LYS A C 1
ATOM 557 O O . LYS A 1 69 ? 3.840 7.058 -20.321 1.00 68.1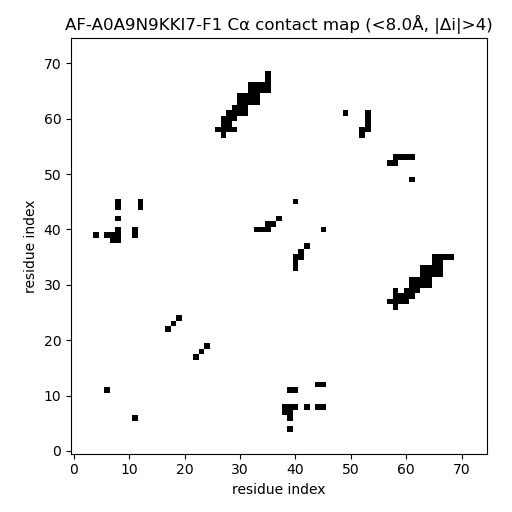2 69 LYS A O 1
ATOM 562 N N . GLY A 1 70 ? 5.525 8.173 -19.329 1.00 64.50 70 GLY A N 1
ATOM 563 C CA . GLY A 1 70 ? 5.726 9.145 -20.423 1.00 64.50 70 GLY A CA 1
ATOM 564 C C . GLY A 1 70 ? 5.721 10.634 -20.049 1.00 64.50 70 GLY A C 1
ATOM 565 O O . GLY A 1 70 ? 6.024 11.455 -20.904 1.00 64.50 70 GLY A O 1
ATOM 566 N N . HIS A 1 71 ? 5.439 11.001 -18.792 1.00 56.06 71 HIS A N 1
ATOM 567 C CA . HIS A 1 71 ? 5.474 12.406 -18.333 1.00 56.06 71 HIS A CA 1
ATOM 568 C C . HIS A 1 71 ? 6.662 12.758 -17.429 1.00 56.06 71 HIS A C 1
ATOM 570 O O . HIS A 1 71 ? 6.792 13.897 -16.984 1.00 56.06 71 HIS A O 1
ATOM 576 N N . THR A 1 72 ? 7.545 11.805 -17.141 1.00 51.59 72 THR A N 1
ATOM 577 C CA . THR A 1 72 ? 8.787 12.096 -16.427 1.00 51.59 72 THR A CA 1
ATOM 578 C C . THR A 1 72 ? 9.797 12.579 -17.460 1.00 51.59 72 THR A C 1
ATOM 580 O O . THR A 1 72 ? 10.294 11.783 -18.247 1.00 51.59 72 THR A O 1
ATOM 583 N N . ARG A 1 73 ? 10.059 13.889 -17.510 1.00 45.25 73 ARG A N 1
ATOM 584 C CA . ARG A 1 73 ? 11.180 14.429 -18.283 1.00 45.25 73 ARG A CA 1
ATOM 585 C C . ARG A 1 73 ? 12.467 14.003 -17.583 1.00 4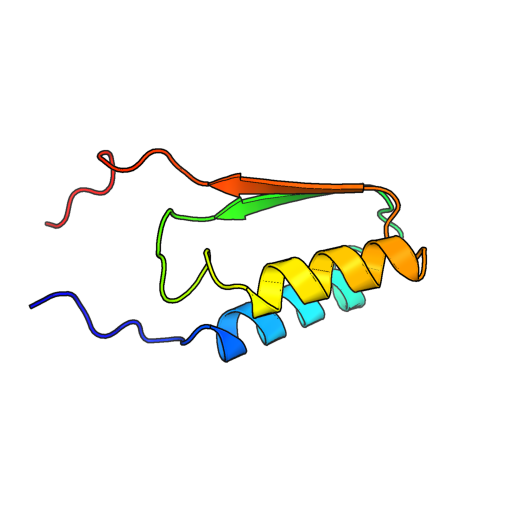5.25 73 ARG A C 1
ATOM 587 O O . ARG A 1 73 ? 12.810 14.550 -16.540 1.00 45.25 73 ARG A O 1
ATOM 594 N N . ASN A 1 74 ? 13.155 13.018 -18.139 1.00 47.09 74 ASN A N 1
ATOM 595 C CA . ASN A 1 74 ? 14.568 12.776 -17.878 1.00 47.09 74 ASN A CA 1
ATOM 596 C C . ASN A 1 74 ? 15.336 13.916 -18.566 1.00 47.09 74 ASN A C 1
ATOM 598 O O . ASN A 1 74 ? 15.704 13.807 -19.733 1.00 47.09 74 ASN A O 1
ATOM 602 N N . SER A 1 75 ? 15.444 15.050 -17.867 1.00 41.91 75 SER A N 1
ATOM 603 C CA . SER A 1 75 ? 16.478 16.058 -18.121 1.00 41.91 75 SER A CA 1
ATOM 604 C C . SER A 1 75 ? 17.806 15.566 -17.566 1.00 41.91 75 SER A C 1
ATOM 606 O O . SER A 1 75 ? 17.772 14.925 -16.490 1.00 41.91 75 SER A O 1
#

Secondary structure (DSSP, 8-state):
-----SS-HHHHHHHHHHHHHHTSTT-SEEEEEE---TTTTS-HHHHHHHHHHHHTTS-SEEEEEEPPTT-----

pLDDT: mean 79.54, std 15.78, range [35.31, 94.62]

Organism: NCBI:txid1433469

Radius of gyration: 13.6 Å; Cα contacts (8 Å, |Δi|>4): 67; chains: 1; bounding box: 33×26×33 Å

Nearest PDB structures (foldseek):
  8jd6-assembly1_R  TM=4.145E-01  e=4.125E+00  Homo sapiens
  4gl2-assembly2_B  TM=3.912E-01  e=7.623E+00  Homo sapiens